Protein AF-A0A948V6T8-F1 (afdb_monomer_lite)

Foldseek 3Di:
DFLVVVLLVQLVVLLVQLLVLLVCLLPPVDLQDQDPVSLLSLLLSNLSSLVSLLLSLLSLQDPDRDDVSNVVLDVVCPSDPLSSLVSCDQVNCVLLFWHSDWDFDDDPNWTWTWTAGPVRDTAIHTRNVCSVPPPDDPNDDSCSSVNSNVNSVVSVSSSVSSVVCSVPVPD

Structure (mmCIF, N/CA/C/O backbone):
data_AF-A0A948V6T8-F1
#
_entry.id   AF-A0A948V6T8-F1
#
loop_
_atom_site.group_PDB
_atom_site.id
_atom_site.type_symbol
_atom_site.label_atom_id
_atom_site.label_alt_id
_atom_site.label_comp_id
_atom_site.label_asym_id
_atom_site.label_entity_id
_atom_site.label_seq_id
_atom_site.pdbx_PDB_ins_code
_atom_site.Cartn_x
_atom_site.Cartn_y
_atom_site.Cartn_z
_atom_site.occupancy
_atom_site.B_iso_or_equiv
_atom_site.auth_seq_id
_atom_site.auth_comp_id
_atom_site.auth_asym_id
_atom_site.auth_atom_id
_atom_site.pdbx_PDB_model_num
ATOM 1 N N . MET A 1 1 ? -8.265 17.163 21.623 1.00 62.38 1 MET A N 1
ATOM 2 C CA . MET A 1 1 ? -8.939 16.701 20.386 1.00 62.38 1 MET A CA 1
ATOM 3 C C . MET A 1 1 ? -9.441 15.284 20.625 1.00 62.38 1 MET A C 1
ATOM 5 O O . MET A 1 1 ? -8.666 14.492 21.143 1.00 62.38 1 MET A O 1
ATOM 9 N N . LYS A 1 2 ? -10.714 14.975 20.329 1.00 85.75 2 LYS A N 1
ATOM 10 C CA . LYS A 1 2 ? -11.245 13.603 20.460 1.00 85.75 2 LYS A CA 1
ATOM 11 C C . LYS A 1 2 ? -10.490 12.667 19.509 1.00 85.75 2 LYS A C 1
ATOM 13 O O . LYS A 1 2 ? -10.196 13.078 18.385 1.00 85.75 2 LYS A O 1
ATOM 18 N N . ILE A 1 3 ? -10.185 11.446 19.949 1.00 88.69 3 ILE A N 1
ATOM 19 C CA . ILE A 1 3 ? -9.398 10.481 19.167 1.00 88.69 3 ILE A CA 1
ATOM 20 C C . ILE A 1 3 ? -10.020 10.200 17.792 1.00 88.69 3 ILE A C 1
ATOM 22 O O . ILE A 1 3 ? -9.299 10.109 16.806 1.00 88.69 3 ILE A O 1
ATOM 26 N N . ASP A 1 4 ? -11.348 10.203 17.685 1.00 88.06 4 ASP A N 1
ATOM 27 C CA . ASP A 1 4 ? -12.051 9.973 16.417 1.00 88.06 4 ASP A CA 1
ATOM 28 C C . ASP A 1 4 ? -11.789 11.075 15.383 1.00 88.06 4 ASP A C 1
ATOM 30 O O . ASP A 1 4 ? -11.609 10.801 14.196 1.00 88.06 4 ASP A O 1
ATOM 34 N N . ILE A 1 5 ? -11.704 12.333 15.834 1.00 89.81 5 ILE A N 1
ATOM 35 C CA . ILE A 1 5 ? -11.364 13.473 14.970 1.00 89.81 5 ILE A CA 1
ATOM 36 C C . ILE A 1 5 ? -9.913 13.342 14.500 1.00 89.81 5 ILE A C 1
ATOM 38 O O . ILE A 1 5 ? -9.626 13.550 13.322 1.00 89.81 5 ILE A O 1
ATOM 42 N N . LEU A 1 6 ? -9.008 12.950 15.404 1.00 90.62 6 LEU A N 1
ATOM 43 C CA . LEU A 1 6 ? -7.603 12.715 15.075 1.00 90.62 6 LEU A CA 1
ATOM 44 C C . LEU A 1 6 ? -7.464 11.604 14.030 1.00 90.62 6 LEU A C 1
ATOM 46 O O . LEU A 1 6 ? -6.830 11.825 13.002 1.00 90.62 6 LEU A O 1
ATOM 50 N N . LYS A 1 7 ? -8.106 10.450 14.246 1.00 91.94 7 LYS A N 1
ATOM 51 C CA . LYS A 1 7 ? -8.101 9.325 13.302 1.00 91.94 7 LYS A CA 1
ATOM 52 C C . LYS A 1 7 ? -8.661 9.729 11.945 1.00 91.94 7 LYS A C 1
ATOM 54 O O . LYS A 1 7 ? -8.081 9.366 10.925 1.00 91.94 7 LYS A O 1
ATOM 59 N N . LYS A 1 8 ? -9.743 10.519 11.917 1.00 92.12 8 LYS A N 1
ATOM 60 C CA . LYS A 1 8 ? -10.320 11.037 10.670 1.00 92.12 8 LYS A CA 1
ATOM 61 C C . LYS A 1 8 ? -9.316 11.879 9.881 1.00 92.12 8 LYS A C 1
ATOM 63 O O . LYS A 1 8 ? -9.098 11.612 8.705 1.00 92.12 8 LYS A O 1
ATOM 68 N N . ILE A 1 9 ? -8.675 12.848 10.530 1.00 92.12 9 ILE A N 1
ATOM 69 C CA . ILE A 1 9 ? -7.682 13.713 9.879 1.00 92.12 9 ILE A CA 1
ATOM 70 C C . ILE A 1 9 ? -6.463 12.895 9.437 1.00 92.12 9 ILE A C 1
ATOM 72 O O . ILE A 1 9 ? -5.965 13.058 8.325 1.00 92.12 9 ILE A O 1
ATOM 76 N N . GLN A 1 10 ? -5.975 11.999 10.295 1.00 93.44 10 GLN A N 1
ATOM 77 C CA . GLN A 1 10 ? -4.737 11.269 10.048 1.00 93.44 10 GLN A CA 1
ATOM 78 C C . GLN A 1 10 ? -4.891 10.224 8.939 1.00 93.44 10 GLN A C 1
ATOM 80 O O . GLN A 1 10 ? -4.012 10.150 8.084 1.00 93.44 10 GLN A O 1
ATOM 85 N N . LYS A 1 11 ? -6.010 9.482 8.875 1.00 94.81 11 LYS A N 1
ATOM 86 C CA . LYS A 1 11 ? -6.263 8.541 7.767 1.00 94.81 11 LYS A CA 1
ATOM 87 C C . LYS A 1 11 ? -6.365 9.263 6.421 1.00 94.81 11 LYS A C 1
ATOM 89 O O . LYS A 1 11 ? -5.777 8.809 5.446 1.00 94.81 11 LYS A O 1
ATOM 94 N N . GLU A 1 12 ? -7.051 10.408 6.368 1.00 95.12 12 GLU A N 1
ATOM 95 C CA . GLU A 1 12 ? -7.169 11.214 5.145 1.00 95.12 12 GLU A CA 1
ATOM 96 C C . GLU A 1 12 ? -5.801 11.774 4.734 1.00 95.12 12 GLU A C 1
ATOM 98 O O . GLU A 1 12 ? -5.396 11.650 3.580 1.00 95.12 12 GLU A O 1
ATOM 103 N N . SER A 1 13 ? -5.042 12.307 5.696 1.00 95.94 13 SER A N 1
ATOM 104 C CA . SER A 1 13 ? -3.703 12.837 5.445 1.00 95.94 13 SER A CA 1
ATOM 105 C C . SER A 1 13 ? -2.731 11.765 4.951 1.00 95.94 13 SER A C 1
ATOM 107 O O . SER A 1 13 ? -1.975 12.027 4.017 1.00 95.94 13 SER A O 1
ATOM 109 N N . TYR A 1 14 ? -2.740 10.572 5.550 1.00 97.25 14 TYR A N 1
ATOM 110 C CA . TYR A 1 14 ? -1.885 9.463 5.127 1.00 97.25 14 TYR A CA 1
ATOM 111 C C . TYR A 1 14 ? -2.261 9.019 3.717 1.00 97.25 14 TYR A C 1
ATOM 113 O O . TYR A 1 14 ? -1.397 8.955 2.847 1.00 97.25 14 TYR A O 1
ATOM 121 N N . LEU A 1 15 ? -3.551 8.795 3.465 1.00 97.75 15 LEU A N 1
ATOM 122 C CA . LEU A 1 15 ? -4.025 8.372 2.156 1.00 97.75 15 LEU A CA 1
ATOM 123 C C . LEU A 1 15 ? -3.597 9.347 1.052 1.00 97.75 15 LEU A C 1
ATOM 125 O O . LEU A 1 15 ? -3.008 8.921 0.064 1.00 97.75 15 LEU A O 1
ATOM 129 N N . GLU A 1 16 ? -3.849 10.646 1.217 1.00 97.62 16 GLU A N 1
ATOM 130 C CA . GLU A 1 16 ? -3.534 11.631 0.177 1.00 97.62 16 GLU A CA 1
ATOM 131 C C . GLU A 1 16 ? -2.017 11.822 -0.004 1.00 97.62 16 GLU A C 1
ATOM 133 O O . GLU A 1 16 ? -1.549 11.897 -1.139 1.00 97.62 16 GLU A O 1
ATOM 138 N N . ARG A 1 17 ? -1.218 11.801 1.076 1.00 96.69 17 ARG A N 1
ATOM 139 C CA . ARG A 1 17 ? 0.255 11.876 0.976 1.00 96.69 17 ARG A CA 1
ATOM 140 C C . ARG A 1 17 ? 0.848 10.663 0.272 1.00 96.69 17 ARG A C 1
ATOM 142 O O . ARG A 1 17 ? 1.690 10.816 -0.609 1.00 96.69 17 ARG A O 1
ATOM 149 N N . GLY A 1 18 ? 0.405 9.465 0.649 1.00 97.44 18 GLY A N 1
ATOM 150 C CA . GLY A 1 18 ? 0.860 8.237 0.010 1.00 97.44 18 GLY A CA 1
ATOM 151 C C . GLY A 1 18 ? 0.474 8.219 -1.469 1.00 97.44 18 GLY A C 1
ATOM 152 O O . GLY A 1 18 ? 1.321 7.974 -2.320 1.00 97.44 18 GLY A O 1
ATOM 153 N N . ARG A 1 19 ? -0.763 8.607 -1.801 1.00 97.88 19 ARG A N 1
ATOM 154 C CA . ARG A 1 19 ? -1.222 8.734 -3.193 1.00 97.88 19 ARG A CA 1
ATOM 155 C C . ARG A 1 19 ? -0.438 9.761 -3.995 1.00 97.88 19 ARG A C 1
ATOM 157 O O . ARG A 1 19 ? -0.162 9.505 -5.160 1.00 97.88 19 ARG A O 1
ATOM 164 N N . GLN A 1 20 ? -0.085 10.900 -3.406 1.00 97.56 20 GLN A N 1
ATOM 165 C CA . GLN A 1 20 ? 0.714 11.919 -4.084 1.00 97.56 20 GLN A CA 1
ATOM 166 C C . GLN A 1 20 ? 2.096 11.383 -4.472 1.00 97.56 20 GLN A C 1
ATOM 168 O O . GLN A 1 20 ? 2.545 11.650 -5.581 1.00 97.56 20 GLN A O 1
ATOM 173 N N . ALA A 1 21 ? 2.735 10.586 -3.609 1.00 96.12 21 ALA A N 1
ATOM 174 C CA . ALA A 1 21 ? 3.999 9.930 -3.942 1.00 96.12 21 ALA A CA 1
ATOM 175 C C . ALA A 1 21 ? 3.850 8.977 -5.141 1.00 96.12 21 ALA A C 1
ATOM 177 O O . ALA A 1 21 ? 4.677 9.003 -6.047 1.00 96.12 21 ALA A O 1
ATOM 178 N N . ILE A 1 22 ? 2.769 8.187 -5.188 1.00 97.19 22 ILE A N 1
ATOM 179 C CA . ILE A 1 22 ? 2.515 7.271 -6.312 1.00 97.19 22 ILE A CA 1
ATOM 180 C C . ILE A 1 22 ? 2.187 8.028 -7.602 1.00 97.19 22 ILE A C 1
ATOM 182 O O . ILE A 1 22 ? 2.716 7.685 -8.653 1.00 97.19 22 ILE A O 1
ATOM 186 N N . LYS A 1 23 ? 1.361 9.078 -7.527 1.00 96.44 23 LYS A N 1
ATOM 187 C CA . LYS A 1 23 ? 1.052 9.940 -8.677 1.00 96.44 23 LYS A CA 1
ATOM 188 C C . LYS A 1 23 ? 2.291 10.628 -9.222 1.00 96.44 23 LYS A C 1
ATOM 190 O O . LYS A 1 23 ? 2.456 10.700 -10.426 1.00 96.44 23 LYS A O 1
ATOM 195 N N . PHE A 1 24 ? 3.187 11.089 -8.350 1.00 94.94 24 PHE A N 1
ATOM 196 C CA . PHE A 1 24 ? 4.446 11.677 -8.792 1.00 94.94 24 PHE A CA 1
ATOM 197 C C . PHE A 1 24 ? 5.240 10.690 -9.656 1.00 94.94 24 PHE A C 1
ATOM 199 O O . PHE A 1 24 ? 5.697 11.069 -10.729 1.00 94.94 24 PHE A O 1
ATOM 206 N N . VAL A 1 25 ? 5.337 9.426 -9.227 1.00 93.12 25 VAL A N 1
ATOM 207 C CA . VAL A 1 25 ? 5.970 8.362 -10.021 1.00 93.12 25 VAL A CA 1
ATOM 208 C C . VAL A 1 25 ? 5.210 8.111 -11.325 1.00 93.12 25 VAL A C 1
ATOM 210 O O .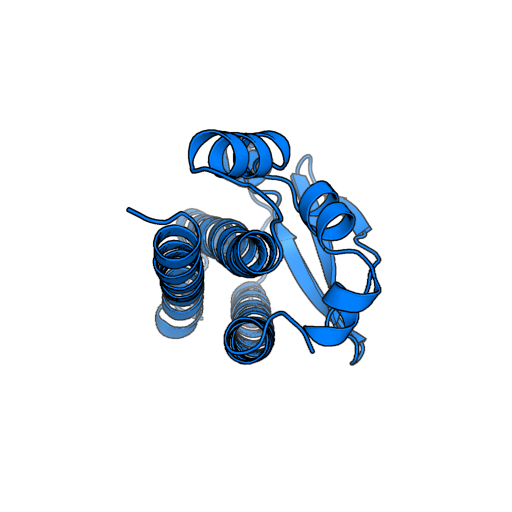 VAL A 1 25 ? 5.839 8.003 -12.366 1.00 93.12 25 VAL A O 1
ATOM 213 N N . GLU A 1 26 ? 3.879 8.041 -11.306 1.00 92.94 26 GLU A N 1
ATOM 214 C CA . GLU A 1 26 ? 3.091 7.840 -12.531 1.00 92.94 26 GLU A CA 1
ATOM 215 C C . GLU A 1 26 ? 3.274 8.978 -13.552 1.00 92.94 26 GLU A C 1
ATOM 217 O O . GLU A 1 26 ? 3.43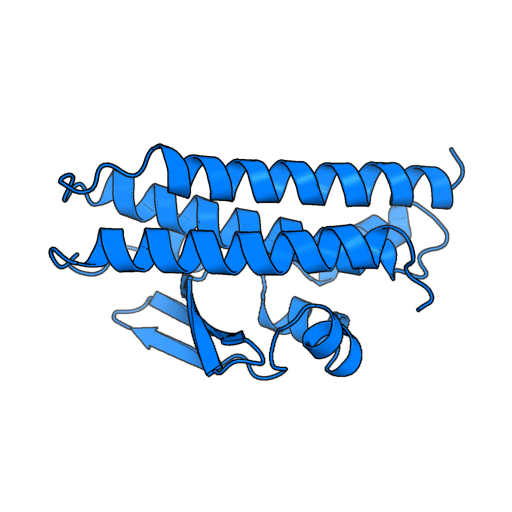9 8.710 -14.741 1.00 92.94 26 GLU A O 1
ATOM 222 N N . ASP A 1 27 ? 3.260 10.228 -13.087 1.00 90.81 27 ASP A N 1
ATOM 223 C CA . ASP A 1 27 ? 3.229 11.424 -13.932 1.00 90.81 27 ASP A CA 1
ATOM 224 C C . ASP A 1 27 ? 4.621 11.846 -14.433 1.00 90.81 27 ASP A C 1
ATOM 226 O O . ASP A 1 27 ? 4.726 12.473 -15.486 1.00 90.81 27 ASP A O 1
ATOM 230 N N . HIS A 1 28 ? 5.687 11.551 -13.676 1.00 86.94 28 HIS A N 1
ATOM 231 C CA . HIS A 1 28 ? 7.031 12.095 -13.932 1.00 86.94 28 HIS A CA 1
ATOM 232 C C . HIS A 1 28 ? 8.076 11.042 -14.291 1.00 86.94 28 HIS A C 1
ATOM 234 O O . HIS A 1 28 ? 9.225 11.405 -14.540 1.00 86.94 28 HIS A O 1
ATOM 240 N N . LEU A 1 29 ? 7.732 9.753 -14.312 1.00 82.31 29 LEU A N 1
ATOM 241 C CA . LEU A 1 29 ? 8.689 8.741 -14.736 1.00 82.31 29 LEU A CA 1
ATOM 242 C C . LEU A 1 29 ? 8.977 8.895 -16.235 1.00 82.31 29 LEU A C 1
ATOM 244 O O . LEU A 1 29 ? 8.154 8.533 -17.074 1.00 82.31 29 LEU A O 1
ATOM 248 N N . ASP A 1 30 ? 10.157 9.426 -16.550 1.00 77.81 30 ASP A N 1
ATOM 249 C CA . ASP A 1 30 ? 10.670 9.509 -17.914 1.00 77.81 30 ASP A CA 1
ATOM 250 C C . ASP A 1 30 ? 10.835 8.088 -18.492 1.00 77.81 30 ASP A C 1
ATOM 252 O O . ASP A 1 30 ? 11.637 7.313 -17.965 1.00 77.81 30 ASP A O 1
ATOM 256 N N . PRO A 1 31 ? 10.076 7.715 -19.540 1.00 70.94 31 PRO A N 1
ATOM 257 C CA . PRO A 1 31 ? 10.125 6.374 -20.116 1.00 70.94 31 PRO A CA 1
ATOM 258 C C . PRO A 1 31 ? 11.475 6.037 -20.765 1.00 70.94 31 PRO A C 1
ATOM 260 O O . PRO A 1 31 ? 11.768 4.851 -20.939 1.00 70.94 31 PRO A O 1
ATOM 263 N N . ASP A 1 32 ? 12.283 7.050 -21.092 1.00 70.25 32 ASP A N 1
ATOM 264 C CA . ASP A 1 32 ? 13.563 6.907 -21.785 1.00 70.25 32 ASP A CA 1
ATOM 265 C C . ASP A 1 32 ? 14.772 6.991 -20.826 1.00 70.25 32 ASP A C 1
ATOM 267 O O . ASP A 1 32 ? 15.914 6.742 -21.228 1.00 70.25 32 ASP A O 1
ATOM 271 N N . SER A 1 33 ? 14.551 7.294 -19.540 1.00 69.81 33 SER A N 1
ATOM 272 C CA . SER A 1 33 ? 15.624 7.510 -18.561 1.00 69.81 33 SER A CA 1
ATOM 273 C C . SER A 1 33 ? 16.125 6.214 -17.926 1.00 69.81 33 SER A C 1
ATOM 275 O O . SER A 1 33 ? 15.599 5.733 -16.936 1.00 69.81 33 SER A O 1
ATOM 277 N N . VAL A 1 34 ? 17.236 5.663 -18.405 1.00 67.00 34 VAL A N 1
ATOM 278 C CA . VAL A 1 34 ? 17.899 4.515 -17.747 1.00 67.00 34 VAL A CA 1
ATOM 279 C C . VAL A 1 34 ? 18.714 4.897 -16.498 1.00 67.00 34 VAL A C 1
ATOM 281 O O . VAL A 1 34 ? 19.557 4.117 -16.052 1.00 67.00 34 VAL A O 1
ATOM 284 N N . ASP A 1 35 ? 18.491 6.090 -15.934 1.00 78.69 35 ASP A N 1
ATOM 285 C CA . ASP A 1 35 ? 19.220 6.577 -14.764 1.00 78.69 35 ASP A CA 1
ATOM 286 C C . ASP A 1 35 ? 18.846 5.775 -13.507 1.00 78.69 35 ASP A C 1
ATOM 288 O O . ASP A 1 35 ? 17.727 5.821 -12.990 1.00 78.69 35 ASP A O 1
ATOM 292 N N . GLU A 1 36 ? 19.812 5.010 -13.006 1.00 79.06 36 GLU A N 1
ATOM 293 C CA . GLU A 1 36 ? 19.652 4.143 -11.839 1.00 79.06 36 GLU A CA 1
ATOM 294 C C . GLU A 1 36 ? 19.194 4.914 -10.578 1.00 79.06 36 GLU A C 1
ATOM 296 O O . GLU A 1 36 ? 18.240 4.468 -9.933 1.00 79.06 36 GLU A O 1
ATOM 301 N N . PRO A 1 37 ? 19.776 6.078 -10.218 1.00 82.75 37 PRO A N 1
ATOM 302 C CA . PRO A 1 37 ? 19.264 6.927 -9.141 1.00 82.75 37 PRO A CA 1
ATOM 303 C C . PRO A 1 37 ? 17.796 7.342 -9.303 1.00 82.75 37 PRO A C 1
ATOM 305 O O . PRO A 1 37 ? 17.045 7.323 -8.318 1.00 82.75 37 PRO A O 1
ATOM 308 N N . TRP A 1 38 ? 17.367 7.700 -10.515 1.00 82.88 38 TRP A N 1
ATOM 309 C CA . TRP A 1 38 ? 15.976 8.057 -10.804 1.00 82.88 38 TRP A CA 1
ATOM 310 C C . TRP A 1 38 ? 15.015 6.880 -10.586 1.00 82.88 38 TRP A C 1
ATOM 312 O O . TRP A 1 38 ? 14.006 6.997 -9.877 1.00 82.88 38 TRP A O 1
ATOM 322 N N . LEU A 1 39 ? 15.361 5.709 -11.122 1.00 83.62 39 LEU A N 1
ATOM 323 C CA . LEU A 1 39 ? 14.588 4.476 -10.960 1.00 83.62 39 LEU A CA 1
ATOM 324 C C . LEU A 1 39 ? 14.518 4.041 -9.495 1.00 83.62 39 LEU A C 1
ATOM 326 O O . LEU A 1 39 ? 13.436 3.759 -8.972 1.00 83.62 39 LEU A O 1
ATOM 330 N N . ARG A 1 40 ? 15.650 4.084 -8.790 1.00 84.00 40 ARG A N 1
ATOM 331 C CA . ARG A 1 40 ? 15.723 3.795 -7.356 1.00 84.00 40 ARG A CA 1
ATOM 332 C C . ARG A 1 40 ? 14.829 4.730 -6.542 1.00 84.00 40 ARG A C 1
ATOM 334 O O . ARG A 1 40 ? 14.106 4.274 -5.656 1.00 84.00 40 ARG A O 1
ATOM 341 N N . SER A 1 41 ? 14.839 6.023 -6.859 1.00 88.00 41 SER A N 1
ATOM 342 C CA . SER A 1 41 ? 13.981 7.022 -6.207 1.00 88.00 41 SER A CA 1
ATOM 343 C C . SER A 1 41 ? 12.499 6.728 -6.442 1.00 88.00 41 SER A C 1
ATOM 345 O O . SER A 1 41 ? 11.694 6.809 -5.513 1.00 88.00 41 SER A O 1
ATOM 347 N N . SER A 1 42 ? 12.145 6.296 -7.653 1.00 89.88 42 SER A N 1
ATOM 348 C CA . SER A 1 42 ? 10.779 5.900 -8.005 1.00 89.88 42 SER A CA 1
ATOM 349 C C . SER A 1 42 ? 10.305 4.693 -7.191 1.00 89.88 42 SER A C 1
ATOM 351 O O . SER A 1 42 ? 9.216 4.717 -6.621 1.00 89.88 42 SER A O 1
ATOM 353 N N . TYR A 1 43 ? 11.140 3.664 -7.039 1.00 88.75 43 TYR A N 1
ATOM 354 C CA . TYR A 1 43 ? 10.821 2.513 -6.190 1.00 88.75 43 TYR A CA 1
ATOM 355 C C . TYR A 1 43 ? 10.725 2.861 -4.700 1.00 88.75 43 TYR A C 1
ATOM 357 O O . TYR A 1 43 ? 9.834 2.351 -4.019 1.00 88.75 43 TYR A O 1
ATOM 365 N N . ILE A 1 44 ? 11.579 3.758 -4.193 1.00 90.00 44 ILE A N 1
ATOM 366 C CA . ILE A 1 44 ? 11.473 4.277 -2.819 1.00 90.00 44 ILE A CA 1
ATOM 367 C C . ILE A 1 44 ? 10.112 4.952 -2.615 1.00 90.00 44 ILE A C 1
ATOM 369 O O . ILE A 1 44 ? 9.420 4.656 -1.637 1.00 90.00 44 ILE A O 1
ATOM 373 N N . LEU A 1 45 ? 9.709 5.826 -3.543 1.00 93.69 45 LEU A N 1
ATOM 374 C CA . LEU A 1 45 ? 8.420 6.515 -3.493 1.00 93.69 45 LEU A CA 1
ATOM 375 C C . LEU A 1 45 ? 7.245 5.541 -3.600 1.00 93.69 45 LEU A C 1
ATOM 377 O O . LEU A 1 45 ? 6.273 5.700 -2.865 1.00 93.69 45 LEU A O 1
ATOM 381 N N . MET A 1 46 ? 7.341 4.512 -4.447 1.00 93.94 46 MET A N 1
ATOM 382 C CA . MET A 1 46 ? 6.316 3.471 -4.539 1.00 93.94 46 MET A CA 1
ATOM 383 C C . MET A 1 46 ? 6.189 2.664 -3.248 1.00 93.94 46 MET A C 1
ATOM 385 O O . MET A 1 46 ? 5.082 2.516 -2.732 1.00 93.94 46 MET A O 1
ATOM 389 N N . SER A 1 47 ? 7.306 2.178 -2.698 1.00 92.88 47 SER A N 1
ATOM 390 C CA . SER A 1 47 ? 7.303 1.396 -1.459 1.00 92.88 47 SER A CA 1
ATOM 391 C C . SER A 1 47 ? 6.750 2.210 -0.298 1.00 92.88 47 SER A C 1
ATOM 393 O O . SER A 1 47 ? 5.830 1.769 0.388 1.00 92.88 47 SER A O 1
ATOM 395 N N . PHE A 1 48 ? 7.292 3.407 -0.074 1.00 93.88 48 PHE A N 1
ATOM 396 C CA . PHE A 1 48 ? 6.861 4.254 1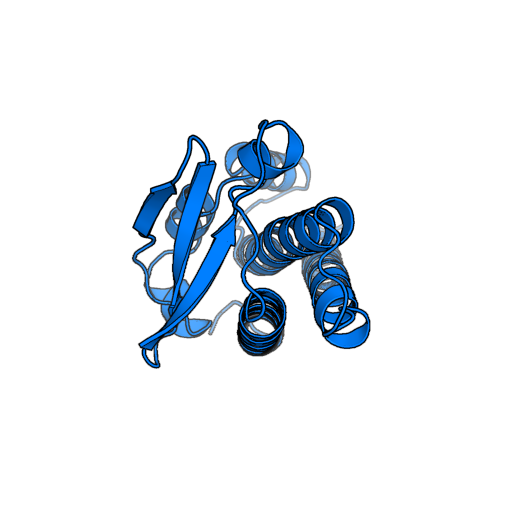.031 1.00 93.88 48 PHE A CA 1
ATOM 397 C C . PHE A 1 48 ? 5.427 4.755 0.826 1.00 93.88 48 PHE A C 1
ATOM 399 O O . PHE A 1 48 ? 4.610 4.704 1.742 1.00 93.88 48 PHE A O 1
ATOM 406 N N . GLY A 1 49 ? 5.086 5.191 -0.388 1.00 96.75 49 GLY A N 1
ATOM 407 C CA . GLY A 1 49 ? 3.748 5.666 -0.726 1.00 96.75 49 GLY A CA 1
ATOM 408 C C . GLY A 1 49 ? 2.684 4.596 -0.498 1.00 96.75 49 GLY A C 1
ATOM 409 O O . GLY A 1 49 ? 1.666 4.874 0.139 1.00 96.75 49 GLY A O 1
ATOM 410 N N . PHE A 1 50 ? 2.935 3.361 -0.940 1.00 97.25 50 PHE A N 1
ATOM 411 C CA . PHE A 1 50 ? 1.988 2.266 -0.755 1.00 97.25 50 PHE A CA 1
ATOM 412 C C . PHE A 1 50 ? 1.859 1.850 0.714 1.00 97.25 50 PHE A C 1
ATOM 414 O O . PHE A 1 50 ? 0.745 1.651 1.199 1.00 97.25 50 PHE A O 1
ATOM 421 N N . GLU A 1 51 ? 2.966 1.811 1.457 1.00 96.00 51 GLU A N 1
ATOM 422 C CA . GLU A 1 51 ? 2.947 1.565 2.901 1.00 96.00 51 GLU A CA 1
ATOM 423 C C . GLU A 1 51 ? 2.067 2.592 3.635 1.00 96.00 51 GLU A C 1
ATOM 425 O O . GLU A 1 51 ? 1.205 2.227 4.436 1.00 96.00 51 GLU A O 1
ATOM 430 N N . ILE A 1 52 ? 2.238 3.882 3.332 1.00 97.19 52 ILE A N 1
ATOM 431 C CA . ILE A 1 52 ? 1.459 4.964 3.943 1.00 97.19 52 ILE A CA 1
ATOM 432 C C . ILE A 1 52 ? -0.027 4.876 3.553 1.00 97.19 52 ILE A C 1
ATOM 434 O O . ILE A 1 52 ? -0.899 5.088 4.403 1.00 97.19 52 ILE A O 1
ATOM 438 N N . ILE A 1 53 ? -0.332 4.502 2.305 1.00 98.38 53 ILE A N 1
ATOM 439 C CA . ILE A 1 53 ? -1.704 4.224 1.854 1.00 98.38 53 ILE A CA 1
ATOM 440 C C . ILE A 1 53 ? -2.328 3.103 2.699 1.00 98.38 53 ILE A C 1
ATOM 442 O O . ILE A 1 53 ? -3.432 3.282 3.212 1.00 98.38 53 ILE A O 1
ATOM 446 N N . LEU A 1 54 ? -1.635 1.981 2.910 1.00 97.75 54 LEU A N 1
ATOM 447 C CA . LEU A 1 54 ? -2.144 0.868 3.724 1.00 97.75 54 LEU A CA 1
ATOM 448 C C . LEU A 1 54 ? -2.294 1.254 5.201 1.00 97.75 54 LEU A C 1
ATOM 450 O O . LEU A 1 54 ? -3.319 0.958 5.816 1.00 97.75 54 LEU A O 1
ATOM 454 N N . LYS A 1 55 ? -1.335 2.003 5.760 1.00 97.81 55 LYS A N 1
ATOM 455 C CA . LYS A 1 55 ? -1.425 2.542 7.128 1.00 97.81 55 LYS A CA 1
ATOM 456 C C . LYS A 1 55 ? -2.646 3.435 7.325 1.00 97.81 55 LYS A C 1
ATOM 458 O O . LYS A 1 55 ? -3.205 3.450 8.417 1.00 97.81 55 LYS A O 1
ATOM 463 N N . SER A 1 56 ? -3.120 4.129 6.287 1.00 98.06 56 SER A N 1
ATOM 464 C CA . SER A 1 56 ? -4.377 4.882 6.380 1.00 98.06 56 SER A CA 1
ATOM 465 C C . SER A 1 56 ? -5.579 3.986 6.705 1.00 98.06 56 SER A C 1
ATOM 467 O O . SER A 1 56 ? -6.442 4.391 7.485 1.00 98.06 56 SER A O 1
ATOM 469 N N . ARG A 1 57 ? -5.622 2.759 6.160 1.00 97.19 57 ARG A N 1
ATOM 470 C CA . ARG A 1 57 ? -6.672 1.777 6.460 1.00 97.19 57 ARG A CA 1
ATOM 471 C C . ARG A 1 57 ? -6.523 1.232 7.875 1.00 97.19 57 ARG A C 1
ATOM 473 O O . ARG A 1 57 ? -7.519 1.153 8.584 1.00 97.19 57 ARG A O 1
ATOM 480 N N . VAL A 1 58 ? -5.294 0.956 8.313 1.00 96.81 58 VAL A N 1
ATOM 481 C CA . VAL A 1 58 ? -5.016 0.570 9.708 1.00 96.81 58 VAL A CA 1
ATOM 482 C C . VAL A 1 58 ? -5.534 1.636 10.679 1.00 96.81 58 VAL A C 1
ATOM 484 O O . VAL A 1 58 ? -6.289 1.319 11.588 1.00 96.81 58 VAL A O 1
ATOM 487 N N . ILE A 1 59 ? -5.240 2.920 10.441 1.00 96.56 59 ILE A N 1
ATOM 488 C CA . ILE A 1 59 ? -5.746 4.024 11.278 1.00 96.56 59 ILE A CA 1
ATOM 489 C C . ILE A 1 59 ? -7.281 4.062 11.294 1.00 96.56 59 ILE A C 1
ATOM 491 O O . ILE A 1 59 ? -7.878 4.356 12.329 1.00 96.56 59 ILE A O 1
ATOM 495 N N . ALA A 1 60 ? -7.924 3.787 10.155 1.00 95.56 60 ALA A N 1
ATOM 496 C CA . ALA A 1 60 ? -9.380 3.778 10.048 1.00 95.56 60 ALA A CA 1
ATOM 497 C C . ALA A 1 60 ? -10.037 2.645 10.854 1.00 95.56 60 ALA A C 1
ATOM 499 O O . ALA A 1 60 ? -11.150 2.836 11.339 1.00 95.56 60 ALA A O 1
ATOM 500 N N . LEU A 1 61 ? -9.351 1.508 10.989 1.00 94.94 61 LEU A N 1
ATOM 501 C CA . LEU A 1 61 ? -9.817 0.315 11.703 1.00 94.94 61 LEU A CA 1
ATOM 502 C C . LEU A 1 61 ? -9.337 0.244 13.160 1.00 94.94 61 LEU A C 1
ATOM 504 O O . LEU A 1 61 ? -9.882 -0.522 13.948 1.00 94.94 61 LEU A O 1
ATOM 508 N N . SER A 1 62 ? -8.328 1.035 13.529 1.00 94.12 62 SER A N 1
ATOM 509 C CA . SER A 1 62 ? -7.705 0.992 14.852 1.00 94.12 62 SER A CA 1
ATOM 510 C C . SER A 1 62 ? -8.715 1.236 15.975 1.00 94.12 62 SER A C 1
ATOM 512 O O . SER A 1 62 ? -9.508 2.185 15.948 1.00 94.12 62 SER A O 1
ATOM 514 N N . HIS A 1 63 ? -8.604 0.440 17.036 1.00 92.50 63 HIS A N 1
ATOM 515 C CA . HIS A 1 63 ? -9.368 0.594 18.275 1.00 92.50 63 HIS A CA 1
ATO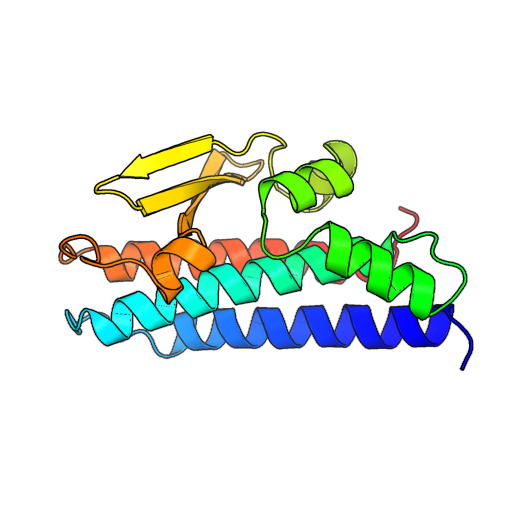M 516 C C . HIS A 1 63 ? -8.658 1.461 19.328 1.00 92.50 63 HIS A C 1
ATOM 518 O O . HIS A 1 63 ? -9.151 1.571 20.447 1.00 92.50 63 HIS A O 1
ATOM 524 N N . ALA A 1 64 ? -7.545 2.121 18.980 1.00 93.69 64 ALA A N 1
ATOM 525 C CA . ALA A 1 64 ? -6.803 2.981 19.902 1.00 93.69 64 ALA A CA 1
ATOM 526 C C . ALA A 1 64 ? -7.708 4.043 20.549 1.00 93.69 64 ALA A C 1
ATOM 528 O O . ALA A 1 64 ? -8.444 4.754 19.856 1.00 93.69 64 ALA A O 1
ATOM 529 N N . SER A 1 65 ? -7.642 4.169 21.870 1.00 92.44 65 SER A N 1
ATOM 530 C CA . SER A 1 65 ? -8.462 5.100 22.652 1.00 92.44 65 SER A CA 1
ATOM 531 C C . SER A 1 65 ? -7.884 6.518 22.673 1.00 92.44 65 SER A C 1
ATOM 533 O O . SER A 1 65 ? -8.588 7.497 22.930 1.00 92.44 65 SER A O 1
ATOM 535 N N . ASN A 1 66 ? -6.591 6.651 22.376 1.00 92.94 66 ASN A N 1
ATOM 536 C CA . ASN A 1 66 ? -5.866 7.912 22.394 1.00 92.94 66 ASN A CA 1
ATOM 537 C C . ASN A 1 66 ? -4.717 7.923 21.372 1.00 92.94 66 ASN A C 1
ATOM 539 O O . ASN A 1 66 ? -4.419 6.927 20.714 1.00 92.94 66 ASN A O 1
ATOM 543 N N . LYS A 1 67 ? -4.083 9.091 21.220 1.00 93.19 67 LYS A N 1
ATOM 544 C CA . LYS A 1 67 ? -3.004 9.301 20.248 1.00 93.19 67 LYS A CA 1
ATOM 545 C C . LYS A 1 67 ? -1.789 8.413 20.531 1.00 93.19 67 LYS A C 1
ATOM 547 O O . LYS A 1 67 ? -1.209 7.889 19.592 1.00 93.19 67 LYS A O 1
ATOM 552 N N . LEU A 1 68 ? -1.408 8.262 21.800 1.00 94.19 68 LEU A N 1
ATOM 553 C CA . LEU A 1 68 ? -0.219 7.498 22.175 1.00 94.19 68 LEU A CA 1
ATOM 554 C C . LEU A 1 68 ? -0.370 6.026 21.777 1.00 94.19 68 LEU A C 1
ATOM 556 O O . LEU A 1 68 ? 0.554 5.462 21.206 1.00 94.19 68 LEU A O 1
ATOM 560 N N . GLU A 1 69 ? -1.541 5.437 22.017 1.00 94.94 69 GLU A N 1
ATOM 561 C CA . GLU A 1 69 ? -1.851 4.067 21.592 1.00 94.94 69 GLU A CA 1
ATOM 562 C C . GLU A 1 69 ? -1.810 3.912 20.068 1.00 94.94 69 GLU A C 1
ATOM 564 O O . GLU A 1 69 ? -1.220 2.958 19.569 1.00 94.94 69 GLU A O 1
ATOM 569 N N . LEU A 1 70 ? -2.376 4.870 19.324 1.00 94.81 70 LEU A N 1
ATOM 570 C CA . LEU A 1 70 ? -2.339 4.847 17.859 1.00 94.81 70 LEU A CA 1
ATOM 571 C C . LEU A 1 70 ? -0.901 4.957 17.332 1.00 94.81 70 LEU A C 1
ATOM 573 O O . LEU A 1 70 ? -0.509 4.220 16.429 1.00 94.81 70 LEU A O 1
ATOM 577 N N . ASP A 1 71 ? -0.102 5.858 17.904 1.00 93.94 71 ASP A N 1
ATOM 578 C CA . ASP A 1 71 ? 1.301 6.030 17.533 1.00 93.94 71 ASP A CA 1
ATOM 579 C C . ASP A 1 71 ? 2.097 4.747 17.841 1.00 93.94 71 ASP A C 1
ATOM 581 O O . ASP A 1 71 ? 2.883 4.298 17.009 1.00 93.94 71 ASP A O 1
ATOM 585 N N . GLN A 1 72 ? 1.859 4.106 18.990 1.00 95.19 72 GLN A N 1
ATOM 586 C CA . GLN A 1 72 ? 2.484 2.829 19.354 1.00 95.19 72 GLN A CA 1
ATOM 587 C C . GLN A 1 72 ? 2.096 1.690 18.403 1.00 95.19 72 GLN A C 1
ATOM 589 O O . GLN A 1 72 ? 2.963 0.906 18.017 1.00 95.19 72 GLN A O 1
ATOM 594 N N . GLU A 1 73 ? 0.827 1.610 17.993 1.00 94.19 73 GLU A N 1
ATOM 595 C CA . GLU A 1 73 ? 0.347 0.640 17.002 1.00 94.19 73 GLU A CA 1
ATOM 596 C C . GLU A 1 73 ? 1.095 0.810 15.669 1.00 94.19 73 GLU A C 1
ATOM 598 O O . GLU A 1 73 ? 1.663 -0.148 15.141 1.00 94.19 73 GLU A O 1
ATOM 603 N N . LEU A 1 74 ? 1.193 2.046 15.170 1.00 94.56 74 LEU A N 1
ATOM 604 C CA . LEU A 1 74 ? 1.893 2.359 13.920 1.00 94.56 74 LEU A CA 1
ATOM 605 C C . LEU A 1 74 ? 3.410 2.135 14.006 1.00 94.56 74 LEU A C 1
ATOM 607 O O . LEU A 1 74 ? 4.014 1.666 13.038 1.00 94.56 74 LEU A O 1
ATOM 611 N N . ILE A 1 75 ? 4.031 2.447 15.149 1.00 93.44 75 ILE A N 1
ATOM 612 C CA . ILE A 1 75 ? 5.457 2.191 15.404 1.00 93.44 75 ILE A CA 1
ATOM 613 C C . ILE A 1 75 ? 5.735 0.688 15.414 1.00 93.44 75 ILE A C 1
ATOM 615 O O . ILE A 1 75 ? 6.708 0.252 14.803 1.00 93.44 75 ILE A O 1
ATOM 619 N N . LYS A 1 76 ? 4.875 -0.106 16.066 1.00 93.25 76 LYS A N 1
ATOM 620 C CA . LYS A 1 76 ? 5.021 -1.565 16.139 1.00 93.25 76 LYS A CA 1
ATOM 621 C C . LYS A 1 76 ? 4.948 -2.218 14.758 1.00 93.25 76 LYS A C 1
ATOM 623 O O . LYS A 1 76 ? 5.672 -3.175 14.508 1.00 93.25 76 LYS A O 1
ATOM 628 N N . ILE A 1 77 ? 4.102 -1.694 13.870 1.00 93.00 77 ILE A N 1
ATOM 629 C CA . ILE A 1 77 ? 4.022 -2.143 12.473 1.00 93.00 77 ILE A CA 1
ATOM 630 C C . ILE A 1 77 ? 5.314 -1.810 11.710 1.00 93.00 77 ILE A C 1
ATOM 632 O O . ILE A 1 77 ? 5.785 -2.616 10.909 1.00 93.00 77 ILE A O 1
ATOM 636 N N . GLY A 1 78 ? 5.904 -0.635 11.957 1.00 88.81 78 GLY A N 1
ATOM 637 C CA . GLY A 1 78 ? 7.158 -0.214 11.328 1.00 88.81 78 GLY A CA 1
ATOM 638 C C . GLY A 1 78 ? 7.062 -0.080 9.802 1.00 88.81 78 GLY A C 1
ATOM 639 O O . GLY A 1 78 ? 5.981 0.144 9.254 1.00 88.81 78 GLY A O 1
ATOM 640 N N . HIS A 1 79 ? 8.202 -0.185 9.114 1.00 87.44 79 HIS A N 1
ATOM 641 C CA . HIS A 1 79 ? 8.298 -0.210 7.647 1.00 87.44 79 HIS A CA 1
ATOM 642 C C . HIS A 1 79 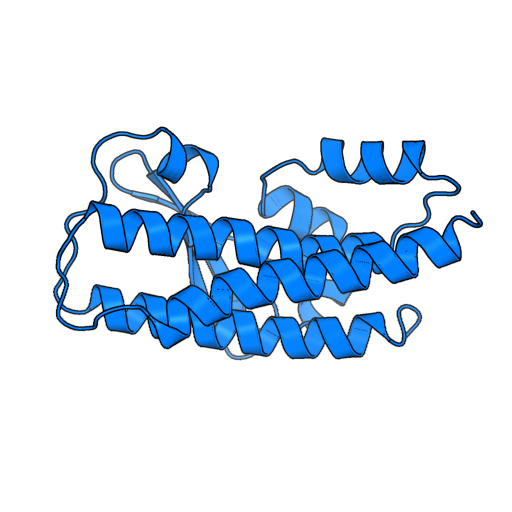? 8.295 -1.657 7.137 1.00 87.44 79 HIS A C 1
ATOM 644 O O . HIS A 1 79 ? 9.328 -2.173 6.706 1.00 87.44 79 HIS A O 1
ATOM 650 N N . ASN A 1 80 ? 7.165 -2.356 7.293 1.00 86.88 80 ASN A N 1
ATOM 651 C CA . ASN A 1 80 ? 7.058 -3.784 6.990 1.00 86.88 80 ASN A CA 1
ATOM 652 C C . ASN A 1 80 ? 5.683 -4.153 6.404 1.00 86.88 80 ASN A C 1
ATOM 654 O O . ASN A 1 80 ? 4.662 -4.108 7.094 1.00 86.88 80 ASN A O 1
ATOM 658 N N . PHE A 1 81 ? 5.666 -4.573 5.135 1.00 90.94 81 PHE A N 1
ATOM 659 C CA . PHE A 1 81 ? 4.445 -5.006 4.452 1.00 90.94 81 PHE A CA 1
ATOM 660 C C . PHE A 1 81 ? 3.849 -6.296 5.025 1.00 90.94 81 PHE A C 1
ATOM 662 O O . PHE A 1 81 ? 2.630 -6.413 5.062 1.00 90.94 81 PHE A O 1
ATOM 669 N N . ILE A 1 82 ? 4.670 -7.228 5.521 1.00 91.56 82 ILE A N 1
ATOM 670 C CA . ILE A 1 82 ? 4.179 -8.469 6.142 1.00 91.56 82 ILE A CA 1
ATOM 671 C C . ILE A 1 82 ? 3.351 -8.118 7.380 1.00 91.56 82 ILE A C 1
ATOM 673 O O . ILE A 1 82 ? 2.190 -8.504 7.475 1.00 91.56 82 ILE A O 1
ATOM 677 N N . SER A 1 83 ? 3.901 -7.294 8.275 1.00 92.25 83 SER A N 1
ATOM 678 C CA . SER A 1 83 ? 3.190 -6.864 9.484 1.00 92.25 83 SER A CA 1
ATOM 679 C C . SER A 1 83 ? 1.939 -6.039 9.165 1.00 92.25 83 SER A C 1
ATOM 681 O O . SER A 1 83 ? 0.930 -6.168 9.853 1.00 92.25 83 SER A O 1
ATOM 683 N N . LEU A 1 84 ? 1.958 -5.223 8.102 1.00 94.56 84 LEU A N 1
ATOM 684 C CA . LEU A 1 84 ? 0.756 -4.524 7.627 1.00 94.56 84 LEU A CA 1
ATOM 685 C C . LEU A 1 84 ? -0.337 -5.494 7.168 1.00 94.56 84 LEU A C 1
ATOM 687 O O . LEU A 1 84 ? -1.502 -5.305 7.512 1.00 94.56 84 LEU A O 1
ATOM 691 N N . PHE A 1 85 ? 0.026 -6.519 6.398 1.00 95.44 85 PHE A N 1
ATOM 692 C CA . PHE A 1 85 ? -0.919 -7.511 5.888 1.00 95.44 85 PHE A CA 1
ATOM 693 C C . PHE A 1 85 ? -1.493 -8.369 7.018 1.00 95.44 85 PHE A C 1
ATOM 695 O O . PHE A 1 85 ? -2.692 -8.641 7.028 1.00 95.44 85 PHE A O 1
ATOM 702 N N . GLU A 1 86 ? -0.671 -8.732 8.003 1.00 94.81 86 GLU A N 1
ATOM 703 C CA . GLU A 1 86 ? -1.117 -9.420 9.217 1.00 94.81 86 GLU A CA 1
ATOM 704 C C . GLU A 1 86 ? -2.134 -8.589 10.008 1.00 94.81 86 GLU A C 1
ATOM 706 O O . GLU A 1 86 ? -3.174 -9.117 10.396 1.00 94.81 86 GLU A O 1
ATOM 711 N N . VAL A 1 87 ? -1.865 -7.292 10.213 1.00 95.12 87 VAL A N 1
ATOM 712 C CA . VAL A 1 87 ? -2.763 -6.387 10.953 1.00 95.12 87 VAL A CA 1
ATOM 713 C C . VAL A 1 87 ? -4.078 -6.150 10.215 1.00 95.12 87 VAL A C 1
ATOM 715 O O . VAL A 1 87 ? -5.133 -6.134 10.844 1.00 95.12 87 VAL A O 1
ATOM 718 N N . LEU A 1 88 ? -4.038 -5.968 8.893 1.00 95.75 88 LEU A N 1
ATOM 719 C CA . LEU A 1 88 ? -5.256 -5.804 8.095 1.00 95.75 88 LEU A CA 1
ATOM 720 C C . LEU A 1 88 ? -6.072 -7.103 8.058 1.00 95.75 88 LEU A C 1
ATOM 722 O O . LEU A 1 88 ? -7.296 -7.077 8.147 1.00 95.75 88 LEU A O 1
ATOM 726 N N . GLY A 1 89 ? -5.402 -8.249 7.965 1.00 95.81 89 GLY A N 1
ATOM 727 C CA . GLY A 1 89 ? -6.057 -9.544 7.877 1.00 95.81 89 GLY A CA 1
ATOM 728 C C . GLY A 1 89 ? -6.757 -9.776 6.534 1.00 95.81 89 GLY A C 1
ATOM 729 O O . GLY A 1 89 ? -6.991 -8.880 5.723 1.00 95.81 89 GLY A O 1
ATOM 730 N N . GLU A 1 90 ? -7.103 -11.035 6.276 1.00 96.06 90 GLU A N 1
ATOM 731 C CA . GLU A 1 90 ? -7.579 -11.479 4.960 1.00 96.06 90 GLU A CA 1
ATOM 732 C C . GLU A 1 90 ? -8.878 -10.801 4.509 1.00 96.06 90 GLU A C 1
ATOM 734 O O . GLU A 1 90 ? -9.014 -10.461 3.333 1.00 96.06 90 GLU A O 1
ATOM 739 N N . LYS A 1 91 ? -9.829 -10.602 5.432 1.00 95.06 91 LYS A N 1
ATOM 740 C CA . LYS A 1 91 ? -11.120 -9.974 5.122 1.00 95.06 91 LYS A CA 1
ATOM 741 C C . LYS A 1 91 ? -10.909 -8.561 4.576 1.00 95.06 91 LYS A C 1
ATOM 743 O O . LYS A 1 91 ? -11.425 -8.238 3.507 1.00 95.06 91 LYS A O 1
ATOM 748 N N . GLU A 1 92 ? -10.118 -7.754 5.279 1.00 95.19 92 GLU A N 1
ATOM 749 C CA . GLU A 1 92 ? -9.870 -6.366 4.891 1.00 95.19 92 GLU A CA 1
ATOM 750 C C . GLU A 1 92 ? -9.018 -6.278 3.633 1.00 95.19 92 GLU A C 1
ATOM 752 O O . GLU A 1 92 ? -9.324 -5.476 2.754 1.00 95.19 92 GLU A O 1
ATOM 757 N N . LEU A 1 93 ? -7.999 -7.134 3.494 1.00 96.88 93 LEU A N 1
ATOM 758 C CA . LEU A 1 93 ? -7.182 -7.197 2.281 1.00 96.88 93 LEU A CA 1
ATOM 759 C C . LEU A 1 93 ? -8.045 -7.490 1.048 1.00 96.88 93 LEU A C 1
ATOM 761 O O . LEU A 1 93 ? -7.983 -6.742 0.071 1.00 96.88 93 LEU A O 1
ATOM 765 N N . LYS A 1 94 ? -8.932 -8.494 1.113 1.00 96.00 94 LYS A N 1
ATOM 766 C CA . LYS A 1 94 ? -9.872 -8.789 0.019 1.00 96.00 94 LYS A CA 1
ATOM 767 C C . LYS A 1 94 ? -10.810 -7.618 -0.256 1.00 96.00 94 LYS A C 1
ATOM 769 O O . LYS A 1 94 ? -11.034 -7.291 -1.422 1.00 96.00 94 LYS A O 1
ATOM 774 N N . HIS A 1 95 ? -11.314 -6.961 0.791 1.00 94.81 95 HIS A N 1
ATOM 775 C CA . HIS A 1 95 ? -12.181 -5.788 0.666 1.00 94.81 95 HIS A CA 1
ATOM 776 C C . HIS A 1 95 ? -11.500 -4.641 -0.102 1.00 94.81 95 HIS A C 1
ATOM 778 O O . HIS A 1 95 ? -12.114 -4.022 -0.971 1.00 94.81 95 HIS A O 1
ATOM 784 N N . ILE A 1 96 ? -10.204 -4.411 0.129 1.00 96.31 96 ILE A N 1
ATOM 785 C CA . ILE A 1 96 ? -9.416 -3.405 -0.604 1.00 96.31 96 ILE A CA 1
ATOM 786 C C . ILE A 1 96 ? -8.797 -3.939 -1.907 1.00 96.31 96 ILE A C 1
ATOM 788 O O . ILE A 1 96 ? -8.084 -3.216 -2.601 1.00 96.31 96 ILE A O 1
ATOM 792 N N . GLY A 1 97 ? -9.117 -5.175 -2.299 1.00 96.12 97 GLY A N 1
ATOM 793 C CA . GLY A 1 97 ? -8.738 -5.764 -3.581 1.00 96.12 97 GLY A CA 1
ATOM 794 C C . GLY A 1 97 ? -7.369 -6.440 -3.630 1.00 96.12 97 GLY A C 1
ATOM 795 O O . GLY A 1 97 ? -6.850 -6.630 -4.730 1.00 96.12 97 GLY A O 1
ATOM 796 N N . LEU A 1 98 ? -6.808 -6.816 -2.483 1.00 97.19 98 LEU A N 1
ATOM 797 C CA . LEU A 1 98 ? -5.539 -7.528 -2.340 1.00 97.19 98 LEU A CA 1
ATOM 798 C C . LEU A 1 98 ? -5.760 -8.969 -1.862 1.00 97.19 98 LEU A C 1
ATOM 800 O O . LEU A 1 98 ? -6.704 -9.263 -1.127 1.00 97.19 98 LEU A O 1
ATOM 804 N N . LYS A 1 99 ? -4.875 -9.878 -2.269 1.00 96.69 99 LYS A N 1
ATOM 805 C CA . LYS A 1 99 ? -4.770 -11.207 -1.662 1.00 96.69 99 LYS A CA 1
ATOM 806 C C . LYS A 1 99 ? -4.012 -11.116 -0.336 1.00 96.69 99 LYS A C 1
ATOM 808 O O . LYS A 1 99 ? -3.314 -10.142 -0.068 1.00 96.69 99 LYS A O 1
ATOM 813 N N . LYS A 1 100 ? -4.179 -12.139 0.502 1.00 93.19 100 LYS A N 1
ATOM 814 C CA . LYS A 1 100 ? -3.528 -12.233 1.815 1.00 93.19 100 LYS A CA 1
ATOM 815 C C . LYS A 1 100 ? -2.027 -12.489 1.705 1.00 93.19 100 LYS A C 1
ATOM 817 O O . LYS A 1 100 ? -1.263 -12.011 2.537 1.00 93.19 100 LYS A O 1
ATOM 822 N N . ASP A 1 101 ? -1.629 -13.274 0.714 1.00 89.19 101 ASP A N 1
ATOM 823 C CA . ASP A 1 101 ? -0.266 -13.769 0.635 1.00 89.19 101 ASP A CA 1
ATOM 824 C C . ASP A 1 101 ? 0.668 -12.695 0.077 1.00 89.19 101 ASP A C 1
ATOM 826 O O . ASP A 1 101 ? 0.403 -12.073 -0.955 1.00 89.19 101 ASP A O 1
ATOM 830 N N . ILE A 1 102 ? 1.775 -12.498 0.788 1.00 88.31 102 ILE A N 1
ATOM 831 C CA . ILE A 1 102 ? 2.940 -11.759 0.319 1.00 88.31 102 ILE A CA 1
ATOM 832 C C . ILE A 1 102 ? 4.053 -12.766 0.104 1.00 88.31 102 ILE A C 1
ATOM 834 O O . ILE A 1 102 ? 4.424 -13.501 1.021 1.00 88.31 102 ILE A O 1
ATOM 838 N N . ILE A 1 103 ? 4.624 -12.757 -1.095 1.00 85.31 103 ILE A N 1
ATOM 839 C CA . ILE A 1 103 ? 5.824 -13.532 -1.384 1.00 85.31 103 ILE A CA 1
ATOM 840 C C . ILE A 1 103 ? 7.011 -12.591 -1.222 1.00 85.31 103 ILE A C 1
ATOM 842 O O . ILE A 1 103 ? 7.104 -11.571 -1.906 1.00 85.31 103 ILE A O 1
ATOM 846 N N . LYS A 1 104 ? 7.904 -12.914 -0.287 1.00 82.56 104 LYS A N 1
ATOM 847 C CA . LYS A 1 104 ? 9.192 -12.236 -0.152 1.00 82.56 104 LYS A CA 1
ATOM 848 C C . LYS A 1 104 ? 10.205 -12.982 -1.009 1.00 82.56 104 LYS A C 1
ATOM 850 O O . LYS A 1 104 ? 10.586 -14.100 -0.671 1.00 82.56 104 LYS A O 1
ATOM 855 N N . GLU A 1 105 ? 10.633 -12.369 -2.100 1.00 79.31 105 GLU A N 1
ATOM 856 C CA . GLU A 1 105 ? 11.594 -12.969 -3.021 1.00 79.31 105 GLU A CA 1
ATOM 857 C C . GLU A 1 105 ? 12.957 -12.270 -2.872 1.00 79.31 105 GLU A C 1
ATOM 859 O O . GLU A 1 105 ? 13.029 -11.038 -2.920 1.00 79.31 105 GLU A O 1
ATOM 864 N N . PRO A 1 106 ? 14.049 -13.023 -2.654 1.00 71.94 106 PRO A N 1
ATOM 865 C CA . PRO A 1 106 ? 15.394 -12.467 -2.673 1.00 71.94 106 PRO A CA 1
ATOM 866 C C . PRO A 1 106 ? 15.894 -12.312 -4.118 1.00 71.94 106 PRO A C 1
ATOM 868 O O . PRO A 1 106 ? 15.743 -13.215 -4.940 1.00 71.94 106 PRO A O 1
ATOM 871 N N . TYR A 1 107 ? 16.552 -11.197 -4.429 1.00 60.28 107 TYR A N 1
ATOM 872 C CA . TYR A 1 107 ? 17.278 -10.991 -5.684 1.00 60.28 107 TYR A CA 1
ATOM 873 C C . TYR A 1 107 ? 18.491 -10.091 -5.462 1.00 60.28 107 TYR A C 1
ATOM 875 O O . TYR A 1 107 ? 18.352 -8.966 -5.003 1.00 60.28 107 TYR A O 1
ATOM 883 N N . ASN A 1 108 ? 19.693 -10.580 -5.782 1.00 53.91 108 ASN A N 1
ATOM 884 C CA . ASN A 1 108 ? 20.952 -9.827 -5.669 1.00 53.91 108 ASN A CA 1
ATOM 885 C C . ASN A 1 108 ? 21.146 -9.084 -4.326 1.00 53.91 108 ASN A C 1
ATOM 887 O O . ASN A 1 108 ? 21.554 -7.930 -4.317 1.00 53.91 108 ASN A O 1
ATOM 891 N N . ASN A 1 109 ? 20.874 -9.737 -3.189 1.00 56.97 109 ASN A N 1
ATOM 892 C CA . ASN A 1 109 ? 20.894 -9.149 -1.833 1.00 56.97 109 ASN A CA 1
ATOM 893 C C . ASN A 1 109 ? 19.788 -8.114 -1.527 1.00 56.97 109 ASN A C 1
ATOM 895 O O . ASN A 1 109 ? 19.794 -7.535 -0.442 1.00 56.97 109 ASN A O 1
ATOM 899 N N . TYR A 1 110 ? 18.819 -7.923 -2.424 1.00 66.06 110 TYR A N 1
ATOM 900 C CA . TYR A 1 110 ? 17.590 -7.166 -2.184 1.00 66.06 110 TYR A CA 1
ATOM 901 C C . TYR A 1 110 ? 16.429 -8.108 -1.913 1.00 66.06 110 TYR A C 1
ATOM 903 O O . TYR A 1 110 ? 16.376 -9.221 -2.440 1.00 66.06 110 TYR A O 1
ATOM 911 N N . ASN A 1 111 ? 15.482 -7.657 -1.098 1.00 74.81 111 ASN A N 1
ATOM 912 C CA . ASN A 1 111 ? 14.198 -8.320 -0.973 1.00 74.81 111 ASN A CA 1
ATOM 913 C C . ASN A 1 111 ? 13.128 -7.460 -1.631 1.00 74.81 111 ASN A C 1
ATOM 915 O O . ASN A 1 111 ? 12.998 -6.279 -1.312 1.00 74.81 111 ASN A O 1
ATOM 919 N N . TYR A 1 112 ? 12.304 -8.084 -2.460 1.00 83.50 112 TYR A N 1
ATOM 920 C CA . TYR A 1 112 ? 11.070 -7.488 -2.944 1.00 83.50 112 TYR A CA 1
ATOM 921 C C . TYR A 1 112 ? 9.881 -8.297 -2.443 1.00 83.50 112 TYR A C 1
ATOM 923 O O . TYR A 1 112 ? 9.959 -9.500 -2.181 1.00 83.50 112 TYR A O 1
ATOM 931 N N . PHE A 1 113 ? 8.769 -7.596 -2.278 1.00 88.44 113 PHE A N 1
ATOM 932 C CA . PHE A 1 113 ? 7.474 -8.163 -1.974 1.00 88.44 113 PHE A CA 1
ATOM 933 C C . PHE A 1 113 ? 6.680 -8.264 -3.269 1.00 88.44 113 PHE A C 1
ATOM 935 O O . PHE A 1 113 ? 6.493 -7.270 -3.975 1.00 88.44 113 PHE A O 1
ATOM 942 N N . VAL A 1 114 ? 6.192 -9.460 -3.571 1.00 92.00 114 VAL A N 1
ATOM 943 C CA . VAL A 1 114 ? 5.167 -9.668 -4.589 1.00 92.00 114 VAL A CA 1
ATOM 944 C C . VAL A 1 114 ? 3.819 -9.647 -3.883 1.00 92.00 114 VAL A C 1
ATOM 946 O O . VAL A 1 114 ? 3.534 -10.493 -3.035 1.00 92.00 114 VAL A O 1
ATOM 949 N N . ILE A 1 115 ? 3.016 -8.644 -4.222 1.00 94.12 115 ILE A N 1
ATOM 950 C CA . ILE A 1 115 ? 1.658 -8.448 -3.723 1.00 94.12 115 ILE A CA 1
ATOM 951 C C . ILE A 1 115 ? 0.700 -8.711 -4.875 1.00 94.12 115 ILE A C 1
ATOM 953 O O . ILE A 1 115 ? 0.781 -8.066 -5.921 1.00 94.12 115 ILE A O 1
ATOM 957 N N . GLU A 1 116 ? -0.234 -9.632 -4.683 1.00 95.62 116 GLU A N 1
ATOM 958 C CA . GLU A 1 116 ? -1.247 -9.936 -5.686 1.00 95.62 116 GLU A CA 1
ATOM 959 C C . GLU A 1 116 ? -2.572 -9.241 -5.385 1.00 95.62 116 GLU A C 1
ATOM 961 O O . GLU A 1 116 ? -3.026 -9.143 -4.245 1.00 95.62 116 GLU A O 1
ATOM 966 N N . THR A 1 117 ? -3.227 -8.779 -6.441 1.00 95.12 117 THR A N 1
ATOM 967 C CA . THR A 1 117 ? -4.614 -8.318 -6.388 1.00 95.12 117 THR A CA 1
ATOM 968 C C . THR A 1 117 ? -5.568 -9.504 -6.501 1.00 95.12 117 THR A C 1
ATOM 970 O O . THR A 1 117 ? -5.213 -10.559 -7.023 1.00 95.12 117 THR A O 1
ATOM 973 N N . ILE A 1 118 ? -6.823 -9.319 -6.091 1.00 94.69 118 ILE A N 1
ATOM 974 C CA . ILE A 1 118 ? -7.876 -10.341 -6.260 1.00 94.69 118 ILE A CA 1
ATOM 975 C C . ILE A 1 118 ? -8.181 -10.689 -7.730 1.00 94.69 118 ILE A C 1
ATOM 977 O O . ILE A 1 118 ? -8.857 -11.676 -7.983 1.00 94.69 118 ILE A O 1
ATOM 981 N N . ASN A 1 119 ? -7.687 -9.890 -8.682 1.00 93.12 119 ASN A N 1
ATOM 982 C CA . ASN A 1 119 ? -7.831 -10.102 -10.124 1.00 93.12 119 ASN A CA 1
ATOM 983 C C . ASN A 1 119 ? -6.535 -10.652 -10.752 1.00 93.12 119 ASN A C 1
ATOM 985 O O . ASN A 1 119 ? -6.262 -10.385 -11.921 1.00 93.12 119 ASN A O 1
ATOM 989 N N . ASP A 1 120 ? -5.687 -11.304 -9.953 1.00 92.56 120 ASP A N 1
ATOM 990 C CA . ASP A 1 120 ? -4.436 -11.956 -10.372 1.00 92.56 120 ASP A CA 1
ATOM 991 C C . ASP A 1 120 ? -3.390 -11.032 -11.022 1.00 92.56 120 ASP A C 1
ATOM 993 O O . ASP A 1 120 ? -2.425 -11.481 -11.638 1.00 92.56 120 ASP A O 1
ATOM 997 N N . LYS A 1 121 ? -3.530 -9.712 -10.852 1.00 94.56 121 LYS A N 1
ATOM 998 C CA . LYS A 1 121 ? -2.468 -8.755 -11.193 1.00 94.56 121 LYS A CA 1
ATOM 999 C C . LYS A 1 121 ? -1.460 -8.682 -10.049 1.00 94.56 121 LYS A C 1
ATOM 1001 O O . LYS A 1 121 ? -1.880 -8.601 -8.895 1.00 94.56 121 LYS A O 1
ATOM 1006 N N . SER A 1 122 ? -0.167 -8.630 -10.363 1.00 93.06 122 SER A N 1
ATOM 1007 C CA . SER A 1 122 ? 0.911 -8.540 -9.374 1.00 93.06 122 SER A CA 1
ATOM 1008 C C . SER A 1 122 ? 1.558 -7.155 -9.321 1.00 93.06 122 SER A C 1
ATOM 1010 O O . SER A 1 122 ? 1.745 -6.474 -10.335 1.00 93.06 122 SER A O 1
ATOM 1012 N N . ILE A 1 123 ? 1.908 -6.749 -8.106 1.00 93.19 123 ILE A N 1
ATOM 1013 C CA . ILE A 1 123 ? 2.656 -5.542 -7.776 1.00 93.19 123 ILE A CA 1
ATOM 1014 C C . ILE A 1 123 ? 3.966 -6.008 -7.148 1.00 93.19 123 ILE A C 1
ATOM 1016 O O . ILE A 1 123 ? 3.944 -6.724 -6.147 1.00 93.19 123 ILE A O 1
ATOM 1020 N N . LYS A 1 124 ? 5.102 -5.616 -7.730 1.00 90.62 124 LYS A N 1
ATOM 1021 C CA . LYS A 1 124 ? 6.411 -5.826 -7.105 1.00 90.62 124 LYS A CA 1
ATOM 1022 C C . LYS A 1 124 ? 6.820 -4.552 -6.380 1.00 90.62 124 LYS A C 1
ATOM 1024 O O . LYS A 1 124 ? 6.882 -3.490 -6.995 1.00 90.62 124 LYS A O 1
ATOM 1029 N N . ILE A 1 125 ? 7.065 -4.666 -5.081 1.00 87.88 125 ILE A N 1
ATOM 1030 C CA . ILE A 1 125 ? 7.473 -3.559 -4.218 1.00 87.88 125 ILE A CA 1
ATOM 1031 C C . ILE A 1 125 ? 8.810 -3.902 -3.587 1.00 87.88 125 ILE A C 1
ATOM 1033 O O . ILE A 1 125 ? 8.920 -4.881 -2.853 1.00 87.88 125 ILE A O 1
ATOM 1037 N N . GLU A 1 126 ? 9.816 -3.079 -3.846 1.00 84.00 126 GLU A N 1
ATOM 1038 C CA . GLU A 1 126 ? 11.114 -3.195 -3.190 1.00 84.00 126 GLU A CA 1
ATOM 1039 C C . GLU A 1 126 ? 10.983 -2.940 -1.688 1.00 84.00 126 GLU A C 1
ATOM 1041 O O . GLU A 1 126 ? 10.262 -2.038 -1.259 1.00 84.00 126 GLU A O 1
ATOM 1046 N N . ASN A 1 127 ? 11.687 -3.717 -0.868 1.00 81.06 127 ASN A N 1
ATOM 1047 C CA . ASN A 1 127 ? 11.732 -3.464 0.565 1.00 81.06 127 ASN A CA 1
ATOM 1048 C C . ASN A 1 127 ? 12.390 -2.106 0.826 1.00 81.06 127 ASN A C 1
ATOM 1050 O O . ASN A 1 127 ? 13.575 -1.926 0.545 1.00 81.06 127 ASN A O 1
ATOM 1054 N N . PHE A 1 128 ? 11.634 -1.174 1.415 1.00 78.25 128 PHE A N 1
ATOM 1055 C CA . PHE A 1 128 ? 12.078 0.188 1.714 1.00 78.25 128 PHE A CA 1
ATOM 1056 C C . PHE A 1 128 ? 13.458 0.250 2.382 1.00 78.25 128 PHE A C 1
ATOM 1058 O O . PHE A 1 128 ? 14.287 1.075 2.001 1.00 78.25 128 PHE A O 1
ATOM 1065 N N . ASN A 1 129 ? 13.729 -0.624 3.356 1.00 76.38 129 ASN A N 1
ATOM 1066 C CA . ASN A 1 129 ? 15.007 -0.616 4.070 1.00 76.38 129 ASN A CA 1
ATOM 1067 C C . ASN A 1 129 ? 16.169 -1.034 3.157 1.00 76.38 129 ASN A C 1
ATOM 1069 O O . ASN A 1 129 ? 17.237 -0.420 3.197 1.00 76.38 129 ASN A O 1
ATOM 1073 N N . ASP A 1 130 ? 15.938 -2.021 2.291 1.00 76.19 130 ASP A N 1
ATOM 1074 C CA . ASP A 1 130 ? 16.955 -2.558 1.389 1.00 76.19 130 ASP A CA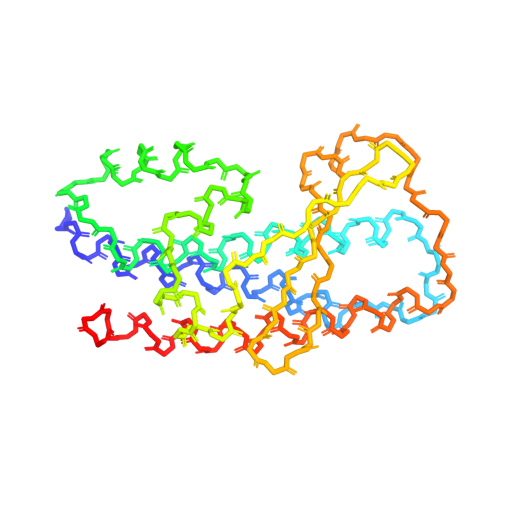 1
ATOM 1075 C C . ASP A 1 130 ? 17.225 -1.567 0.253 1.00 76.19 130 ASP A C 1
ATOM 1077 O O . ASP A 1 130 ? 18.373 -1.236 -0.025 1.00 76.19 130 ASP A O 1
ATOM 1081 N N . ILE A 1 131 ? 16.190 -0.984 -0.355 1.00 73.75 131 ILE A N 1
ATOM 1082 C CA . ILE A 1 131 ? 16.382 0.006 -1.421 1.00 73.75 131 ILE A CA 1
ATOM 1083 C C . ILE A 1 131 ? 16.904 1.352 -0.909 1.00 73.75 131 ILE A C 1
ATOM 1085 O O . ILE A 1 131 ? 17.564 2.079 -1.648 1.00 73.75 131 ILE A O 1
ATOM 1089 N N . ARG A 1 132 ? 16.685 1.708 0.358 1.00 68.12 132 ARG A N 1
ATOM 1090 C CA . ARG A 1 132 ? 17.223 2.952 0.925 1.00 68.12 132 ARG A CA 1
ATOM 1091 C C . ARG A 1 132 ? 18.708 2.853 1.270 1.00 68.12 132 ARG A C 1
ATOM 1093 O O . ARG A 1 132 ? 19.424 3.828 1.067 1.00 68.12 132 ARG A O 1
ATOM 1100 N N . TYR A 1 133 ? 19.165 1.702 1.765 1.00 67.44 133 TYR A N 1
ATOM 1101 C CA . TYR A 1 133 ? 20.517 1.547 2.323 1.00 67.44 133 TYR A CA 1
ATOM 1102 C C . TYR A 1 133 ? 21.394 0.501 1.617 1.00 67.44 133 TYR A C 1
ATOM 1104 O O . TYR A 1 133 ? 22.607 0.506 1.806 1.00 67.44 133 TYR A O 1
ATOM 1112 N N . GLY A 1 134 ? 20.816 -0.386 0.806 1.00 58.44 134 GLY A N 1
ATOM 1113 C CA . GLY A 1 134 ? 21.523 -1.454 0.097 1.00 58.44 134 GLY A CA 1
ATOM 1114 C C . GLY A 1 134 ? 22.379 -0.955 -1.071 1.00 58.44 134 GLY A C 1
ATOM 1115 O O . GLY A 1 134 ? 22.084 0.079 -1.684 1.00 58.44 134 GLY A O 1
ATOM 1116 N N . GLY A 1 135 ? 23.442 -1.699 -1.383 1.00 65.75 135 GLY A N 1
ATOM 1117 C CA . GLY A 1 135 ? 24.309 -1.478 -2.546 1.00 65.75 135 GLY A CA 1
ATOM 1118 C C . GLY A 1 135 ? 23.995 -2.420 -3.717 1.00 65.75 135 GLY A C 1
ATOM 1119 O O . GLY A 1 135 ? 23.658 -3.579 -3.489 1.00 65.75 135 GLY A O 1
ATOM 1120 N N . ASN A 1 136 ? 24.194 -1.906 -4.941 1.00 57.84 136 ASN A N 1
ATOM 1121 C CA . ASN A 1 136 ? 23.917 -2.483 -6.271 1.00 57.84 136 ASN A CA 1
ATOM 1122 C C . ASN A 1 136 ? 22.433 -2.649 -6.622 1.00 57.84 136 ASN A C 1
ATOM 1124 O O . ASN A 1 136 ? 21.906 -3.759 -6.603 1.00 57.84 136 ASN A O 1
ATOM 1128 N N . PHE A 1 137 ? 21.785 -1.556 -7.034 1.00 63.91 137 PHE A N 1
ATOM 1129 C CA . PHE A 1 137 ? 20.455 -1.632 -7.633 1.00 63.91 137 PHE A CA 1
ATOM 1130 C C . PHE A 1 137 ? 20.484 -2.611 -8.828 1.00 63.91 137 PHE A C 1
ATOM 1132 O O . PHE A 1 137 ? 21.485 -2.657 -9.555 1.00 63.91 137 PHE A O 1
ATOM 1139 N N . PRO A 1 138 ? 19.446 -3.444 -9.024 1.00 58.72 138 PRO A N 1
ATOM 1140 C CA . PRO A 1 138 ? 19.374 -4.348 -10.164 1.00 58.72 138 PRO A CA 1
ATOM 1141 C C . PRO A 1 138 ? 19.697 -3.633 -11.474 1.00 58.72 138 PRO A C 1
ATOM 1143 O O . PRO A 1 138 ? 19.260 -2.504 -11.682 1.00 58.72 138 PRO A O 1
ATOM 1146 N N . LYS A 1 139 ? 20.409 -4.312 -12.384 1.00 58.50 139 LYS A N 1
ATOM 1147 C CA . LYS A 1 139 ? 20.508 -3.836 -13.767 1.00 58.50 139 LYS A CA 1
ATOM 1148 C C . LYS A 1 139 ? 19.097 -3.630 -14.301 1.00 58.50 139 LYS A C 1
ATOM 1150 O O . LYS A 1 139 ? 18.314 -4.576 -14.368 1.00 58.50 139 LYS A O 1
ATOM 1155 N N . THR A 1 140 ? 18.808 -2.393 -14.653 1.00 63.53 140 THR A N 1
ATOM 1156 C CA . THR A 1 140 ? 17.539 -1.960 -15.207 1.00 63.53 140 THR A CA 1
ATOM 1157 C C . THR A 1 140 ? 17.476 -2.411 -16.658 1.00 63.53 140 THR A C 1
ATOM 1159 O O . THR A 1 140 ? 18.405 -2.191 -17.436 1.00 63.53 140 THR A O 1
ATOM 1162 N N . ASP A 1 141 ? 16.412 -3.130 -17.013 1.00 67.00 141 ASP A N 1
ATOM 1163 C CA . ASP A 1 141 ? 16.112 -3.408 -18.413 1.00 67.00 141 ASP A CA 1
ATOM 1164 C C . ASP A 1 141 ? 15.324 -2.236 -19.017 1.00 67.00 141 ASP A C 1
ATOM 1166 O O . ASP A 1 141 ? 14.785 -1.384 -18.306 1.00 67.00 141 ASP A O 1
ATOM 1170 N N . SER A 1 142 ? 15.256 -2.170 -20.346 1.00 68.56 142 SER A N 1
ATOM 1171 C CA . SER A 1 142 ? 14.546 -1.094 -21.048 1.00 68.56 142 SER A CA 1
ATOM 1172 C C . SER A 1 142 ? 13.030 -1.089 -20.802 1.00 68.56 142 SER A C 1
ATOM 1174 O O . SER A 1 142 ? 12.354 -0.143 -21.197 1.00 68.56 142 SER A O 1
ATOM 1176 N N . ASP A 1 143 ? 12.475 -2.123 -20.160 1.00 80.69 143 ASP A N 1
ATOM 1177 C CA . ASP A 1 143 ? 11.048 -2.239 -19.853 1.00 80.69 143 ASP A CA 1
ATOM 1178 C C . ASP A 1 143 ? 10.714 -1.910 -18.390 1.00 80.69 143 ASP A C 1
ATOM 1180 O O . ASP A 1 143 ? 9.537 -1.903 -18.012 1.00 80.69 143 ASP A O 1
ATOM 1184 N N . GLU A 1 144 ? 11.713 -1.596 -17.565 1.00 82.62 144 GLU A N 1
ATOM 1185 C CA . GLU A 1 144 ? 11.533 -1.362 -16.135 1.00 82.62 144 GLU A CA 1
ATOM 1186 C C . GLU A 1 144 ? 10.560 -0.208 -15.859 1.00 82.62 144 GLU A C 1
ATOM 1188 O O . GLU A 1 144 ? 9.667 -0.328 -15.019 1.00 82.62 144 GLU A O 1
ATOM 1193 N N . HIS A 1 145 ? 10.613 0.854 -16.666 1.00 84.12 145 HIS A N 1
ATOM 1194 C CA . HIS A 1 145 ? 9.667 1.969 -16.598 1.00 84.12 145 HIS A CA 1
ATOM 1195 C C . HIS A 1 145 ? 8.215 1.530 -16.774 1.00 84.12 145 HIS A C 1
ATOM 1197 O O . HIS A 1 145 ? 7.332 1.924 -16.011 1.00 84.12 145 HIS A O 1
ATOM 1203 N N . LYS A 1 146 ? 7.953 0.658 -17.755 1.00 86.94 146 LYS A N 1
ATOM 1204 C CA . LYS A 1 146 ? 6.602 0.149 -18.020 1.00 86.94 146 LYS A CA 1
ATOM 1205 C C . LYS A 1 146 ? 6.093 -0.661 -16.832 1.00 86.94 146 LYS A C 1
ATOM 1207 O O . LYS A 1 146 ? 4.905 -0.592 -16.510 1.00 86.94 146 LYS A O 1
ATOM 1212 N N . LYS A 1 147 ? 6.979 -1.411 -16.167 1.00 88.81 147 LYS A N 1
ATOM 1213 C CA . LYS A 1 147 ? 6.642 -2.163 -14.950 1.00 88.81 147 LYS A CA 1
ATOM 1214 C C . LYS A 1 147 ? 6.311 -1.210 -13.802 1.00 88.81 147 LYS A C 1
ATOM 1216 O O . LYS A 1 147 ? 5.250 -1.377 -13.207 1.00 88.81 147 LYS A O 1
ATOM 1221 N N . ILE A 1 148 ? 7.139 -0.193 -13.551 1.00 89.81 148 ILE A N 1
ATOM 1222 C CA . ILE A 1 148 ? 6.911 0.828 -12.513 1.00 89.81 148 ILE A CA 1
ATOM 1223 C C . ILE A 1 148 ? 5.573 1.540 -12.730 1.00 89.81 148 ILE A C 1
ATOM 1225 O O . ILE A 1 148 ? 4.749 1.563 -11.820 1.00 89.81 148 ILE A O 1
ATOM 1229 N N . ILE A 1 149 ? 5.298 2.039 -13.940 1.00 91.06 149 ILE A N 1
ATOM 1230 C CA . ILE A 1 149 ? 4.018 2.692 -14.262 1.00 91.06 149 ILE A CA 1
ATOM 1231 C C . ILE A 1 149 ? 2.839 1.744 -14.042 1.00 91.06 149 ILE A C 1
ATOM 1233 O O . ILE A 1 149 ? 1.815 2.130 -13.475 1.00 91.06 149 ILE A O 1
ATOM 1237 N N . ARG A 1 150 ? 2.967 0.481 -14.463 1.00 93.31 150 ARG A N 1
ATOM 1238 C CA . ARG A 1 150 ? 1.932 -0.530 -14.224 1.00 93.31 150 ARG A CA 1
ATOM 1239 C C . ARG A 1 150 ? 1.692 -0.725 -12.727 1.00 93.31 150 ARG A C 1
ATOM 1241 O O . ARG A 1 150 ? 0.538 -0.764 -12.313 1.00 93.31 150 ARG A O 1
ATOM 1248 N N . TYR A 1 151 ? 2.745 -0.839 -11.922 1.00 94.75 151 TYR A N 1
ATOM 1249 C CA . TYR A 1 151 ? 2.624 -0.986 -10.472 1.00 94.75 151 TYR A CA 1
ATOM 1250 C C . TYR A 1 151 ? 2.003 0.256 -9.829 1.00 94.75 151 TYR A C 1
ATOM 1252 O O . TYR A 1 151 ? 1.072 0.110 -9.041 1.00 94.75 151 TYR A O 1
ATOM 1260 N N . ALA A 1 152 ? 2.425 1.461 -10.219 1.00 95.69 152 ALA A N 1
ATOM 1261 C CA . ALA A 1 152 ? 1.858 2.719 -9.739 1.00 95.69 152 ALA A CA 1
ATOM 1262 C C . ALA A 1 152 ? 0.343 2.791 -9.986 1.00 95.69 152 ALA A C 1
ATOM 1264 O O . ALA A 1 152 ? -0.422 3.056 -9.058 1.00 95.69 152 ALA A O 1
ATOM 1265 N N . LYS A 1 153 ? -0.113 2.439 -11.195 1.00 95.88 153 LYS A N 1
ATOM 1266 C CA . LYS A 1 153 ? -1.544 2.371 -11.533 1.00 95.88 153 LYS A CA 1
ATOM 1267 C C . LYS A 1 153 ? -2.312 1.399 -10.643 1.00 95.88 153 LYS A C 1
ATOM 1269 O O . LYS A 1 153 ? -3.366 1.749 -10.121 1.00 95.88 153 LYS A O 1
ATOM 1274 N N . LEU A 1 154 ? -1.768 0.204 -10.410 1.00 97.00 154 LEU A N 1
ATOM 1275 C CA . LEU A 1 154 ? -2.396 -0.784 -9.526 1.00 97.00 154 LEU A CA 1
ATOM 1276 C C . LEU A 1 154 ? -2.473 -0.301 -8.075 1.00 97.00 154 LEU A C 1
ATOM 1278 O O . LEU A 1 154 ? -3.497 -0.482 -7.419 1.00 97.00 154 LEU A O 1
ATOM 1282 N N . ILE A 1 155 ? -1.424 0.354 -7.578 1.00 97.81 155 ILE A N 1
ATOM 1283 C CA . ILE A 1 155 ? -1.427 0.946 -6.237 1.00 97.81 155 ILE A CA 1
ATOM 1284 C C . ILE A 1 155 ? -2.490 2.051 -6.148 1.00 97.81 155 ILE A C 1
ATOM 1286 O O . ILE A 1 155 ? -3.208 2.131 -5.150 1.00 97.81 155 ILE A O 1
ATOM 1290 N N . LEU A 1 156 ? -2.645 2.879 -7.185 1.00 97.81 156 LEU A N 1
ATOM 1291 C CA . LEU A 1 156 ? -3.684 3.911 -7.229 1.00 97.81 156 LEU A CA 1
ATOM 1292 C C . LEU A 1 156 ? -5.093 3.311 -7.273 1.00 97.81 156 LEU A C 1
ATOM 1294 O O . LEU A 1 156 ? -5.953 3.782 -6.525 1.00 97.81 156 LEU A O 1
ATOM 1298 N N . GLU A 1 157 ? -5.320 2.243 -8.043 1.00 97.25 157 GLU A N 1
ATOM 1299 C CA . GLU A 1 157 ? -6.580 1.481 -8.037 1.00 97.25 157 GLU A CA 1
ATOM 1300 C C . GLU A 1 157 ? -6.917 0.972 -6.621 1.00 97.25 157 GLU A C 1
ATOM 1302 O O . GLU A 1 157 ? -8.039 1.148 -6.138 1.00 97.25 157 GLU A O 1
ATOM 1307 N N . VAL A 1 158 ? -5.942 0.390 -5.915 1.00 97.62 158 VAL A N 1
ATOM 1308 C CA . VAL A 1 158 ? -6.100 -0.054 -4.517 1.00 97.62 158 VAL A CA 1
ATOM 1309 C C . VAL A 1 158 ? -6.373 1.135 -3.590 1.00 97.62 158 VAL A C 1
ATOM 1311 O O . VAL A 1 158 ? -7.231 1.060 -2.709 1.00 97.62 158 VAL A O 1
ATOM 1314 N N . SER A 1 159 ? -5.705 2.268 -3.807 1.00 97.94 159 SER A N 1
ATOM 1315 C CA . SER A 1 159 ? -5.898 3.475 -3.000 1.00 97.94 159 SER A CA 1
ATOM 1316 C C . SER A 1 159 ? -7.309 4.063 -3.127 1.00 97.94 159 SER A C 1
ATOM 1318 O O . SER A 1 159 ? -7.813 4.633 -2.161 1.00 97.94 159 SER A O 1
ATOM 1320 N N . GLU A 1 160 ? -7.969 3.924 -4.283 1.00 97.38 160 GLU A N 1
ATOM 1321 C CA . GLU A 1 160 ? -9.377 4.311 -4.452 1.00 97.38 160 GLU A CA 1
ATOM 1322 C C . GLU A 1 160 ? -10.304 3.411 -3.637 1.00 97.38 160 GLU A C 1
ATOM 1324 O O . GLU A 1 160 ? -11.217 3.894 -2.963 1.00 97.38 160 GLU A O 1
ATOM 1329 N N . LYS A 1 161 ? -10.038 2.101 -3.624 1.00 96.81 161 LYS A N 1
ATOM 1330 C CA . LYS A 1 161 ? -10.790 1.159 -2.786 1.00 96.81 161 LYS A CA 1
ATOM 1331 C C . LYS A 1 161 ? -10.631 1.499 -1.305 1.00 96.81 161 LYS A C 1
ATOM 1333 O O . LYS A 1 161 ? -11.630 1.599 -0.599 1.00 96.81 161 LYS A O 1
ATOM 1338 N N . ILE A 1 162 ? -9.407 1.787 -0.858 1.00 97.50 162 ILE A N 1
ATOM 1339 C CA . ILE A 1 162 ? -9.130 2.235 0.518 1.00 97.50 162 ILE A CA 1
ATOM 1340 C C . ILE A 1 162 ? -9.826 3.563 0.824 1.00 97.50 162 ILE A C 1
ATOM 1342 O O . ILE A 1 162 ? -10.391 3.716 1.903 1.00 97.50 162 ILE A O 1
ATOM 1346 N N . LYS A 1 163 ? -9.832 4.522 -0.109 1.00 96.56 163 LYS A N 1
ATOM 1347 C CA . LYS A 1 163 ? -10.540 5.800 0.058 1.00 96.56 163 LYS A CA 1
ATOM 1348 C C . LYS A 1 163 ? -12.017 5.587 0.359 1.00 96.56 163 LYS A C 1
ATOM 1350 O O . LYS A 1 163 ? -12.545 6.200 1.285 1.00 96.56 163 LYS A O 1
ATOM 1355 N N . ASN A 1 164 ? -12.662 4.711 -0.406 1.00 95.25 164 ASN A N 1
ATOM 1356 C CA . ASN A 1 164 ? -14.068 4.378 -0.221 1.00 95.25 164 ASN A CA 1
ATOM 1357 C C . ASN A 1 164 ? -14.293 3.632 1.098 1.00 95.25 164 ASN A C 1
ATOM 1359 O O . ASN A 1 164 ? -15.134 4.054 1.887 1.00 95.25 164 ASN A O 1
ATOM 1363 N N . ALA A 1 165 ? -13.472 2.624 1.394 1.00 94.06 165 ALA A N 1
ATOM 1364 C CA . ALA A 1 165 ? -13.542 1.869 2.643 1.00 94.06 165 ALA A CA 1
ATOM 1365 C C . ALA A 1 165 ? -13.316 2.758 3.882 1.00 94.06 165 ALA A C 1
ATOM 1367 O O . ALA A 1 165 ? -13.922 2.564 4.931 1.00 94.06 165 ALA A O 1
ATOM 1368 N N . ASN A 1 166 ? -12.457 3.775 3.790 1.00 94.38 166 ASN A N 1
ATOM 1369 C CA . ASN A 1 166 ? -12.179 4.688 4.899 1.00 94.38 166 ASN A CA 1
ATOM 1370 C C . ASN A 1 166 ? -13.330 5.661 5.184 1.00 94.38 166 ASN A C 1
ATOM 1372 O O . ASN A 1 166 ? -13.362 6.228 6.281 1.00 94.38 166 ASN A O 1
ATOM 1376 N N . ARG A 1 167 ? -14.254 5.883 4.240 1.00 89.31 167 ARG A N 1
ATOM 1377 C CA . ARG A 1 167 ? -15.459 6.695 4.478 1.00 89.31 167 ARG A CA 1
ATOM 1378 C C . ARG A 1 167 ? -16.449 5.974 5.389 1.00 89.31 167 ARG A C 1
ATOM 1380 O O . ARG A 1 167 ? -17.064 6.644 6.211 1.00 89.31 167 ARG A O 1
ATOM 1387 N N . ASP A 1 168 ? -16.517 4.647 5.290 1.00 80.81 168 ASP A N 1
ATOM 1388 C CA . ASP A 1 168 ? -17.344 3.790 6.140 1.00 80.81 168 ASP A CA 1
ATOM 1389 C C . ASP A 1 168 ? -16.543 2.579 6.666 1.00 80.81 168 ASP A C 1
ATOM 1391 O O . ASP A 1 168 ? -16.555 1.502 6.070 1.00 80.81 168 ASP A O 1
ATOM 1395 N N . PRO A 1 169 ? -15.783 2.745 7.765 1.00 68.31 169 PRO A N 1
ATOM 1396 C CA . PRO A 1 169 ? -14.912 1.692 8.283 1.00 68.31 169 PRO A CA 1
ATOM 1397 C C . PRO A 1 169 ? -15.649 0.501 8.915 1.00 68.31 169 PRO A C 1
ATOM 1399 O O . PRO A 1 169 ? -14.977 -0.449 9.302 1.00 68.31 169 PRO A O 1
ATOM 1402 N N . GLN A 1 170 ? -16.978 0.566 9.081 1.00 60.06 170 GLN A N 1
ATOM 1403 C CA . GLN A 1 170 ? -17.771 -0.468 9.764 1.00 60.06 170 GLN A CA 1
ATOM 1404 C C . GLN A 1 170 ? -18.453 -1.468 8.811 1.00 60.06 170 GLN A C 1
ATOM 1406 O O . GLN A 1 170 ? -19.093 -2.402 9.297 1.00 60.06 170 GLN A O 1
ATOM 1411 N N . ALA A 1 171 ? -18.321 -1.282 7.491 1.00 47.91 171 ALA A N 1
ATOM 1412 C CA . ALA A 1 171 ? -18.899 -2.153 6.461 1.00 47.91 171 ALA A CA 1
ATOM 1413 C C . ALA A 1 171 ? -18.131 -3.477 6.262 1.00 47.91 171 ALA A C 1
ATOM 1415 O O . ALA A 1 171 ? -16.882 -3.481 6.341 1.00 47.91 171 ALA A O 1
#

Sequence (171 aa):
MKIDILKKIQKESYLERGRQAIKFVEDHLDPDSVDEPWLRSSYILMSFGFEIILKSRVIALSHASNKLELDQELIKIGHNFISLFEVLGEKELKHIGLKKDIIKEPYNNYNYFVIETINDKSIKIENFNDIRYGGNFPKTDSDEHKKIIRYAKLILEVSEKIKNANRDPQA

pLDDT: mean 87.88, std 11.42, range [47.91, 98.38]

Secondary structure (DSSP, 8-state):
--HHHHHHHHHHHHHHHHHHHHHHHHHH--TT---HHHHHHHHHHHHHHHHHHHHHHHHHH---SSHHHHHHHHHHH-S-HHHHHHHHHHHHHHHTTEEEEEEEEEETTEEEEEEEETTS-EEEEE-HHHHHH-S-PPPPPTTHHHHHHHHHHHHHHHHHHHHHHHH-TT-

Radius of gyration: 16.12 Å; chains: 1; bounding box: 43×30×44 Å